Protein AF-A0A914F0S6-F1 (afdb_monomer)

Radius of gyration: 22.26 Å; Cα contacts (8 Å, |Δi|>4): 133; chains: 1; bounding box: 64×69×45 Å

Sequence (152 aa):
MVLKIIILSSIFICATLAAICPTTGLSDAIRNSIVNSHNSYRSQLAQGQSIMKGGKKAPSAKNMYKLKYDCAAEKTAQTWADKCVFKHSENSFRNAGENLFMMSTPNYNPQTSMTKAAELWWKELSDFGGISSTNTTLTMAVFNSGIGHWSQ

Mean predicted aligned error: 7.67 Å

Structure (mmCIF, N/CA/C/O backbone):
data_AF-A0A914F0S6-F1
#
_entry.id   AF-A0A914F0S6-F1
#
loop_
_atom_site.group_PDB
_atom_site.id
_atom_site.type_symbol
_atom_site.label_atom_id
_atom_site.label_alt_id
_atom_site.label_comp_id
_atom_site.label_asym_id
_atom_site.label_entity_id
_atom_site.label_seq_id
_atom_site.pdbx_PDB_ins_code
_atom_site.Cartn_x
_atom_site.Cartn_y
_atom_site.Cartn_z
_atom_site.occupancy
_atom_site.B_iso_or_equiv
_atom_site.auth_seq_id
_atom_site.auth_comp_id
_atom_site.auth_asym_id
_atom_site.auth_atom_id
_atom_site.pdbx_PDB_model_num
ATOM 1 N N . MET A 1 1 ? -47.395 54.234 22.437 1.00 38.41 1 MET A N 1
ATOM 2 C CA . MET A 1 1 ? -46.027 53.854 22.027 1.00 38.41 1 MET A CA 1
ATOM 3 C C . MET A 1 1 ? -45.803 52.423 22.497 1.00 38.41 1 MET A C 1
ATOM 5 O O . MET A 1 1 ? -45.672 52.218 23.693 1.00 38.41 1 MET A O 1
ATOM 9 N N . VAL A 1 2 ? -45.913 51.428 21.610 1.00 34.38 2 VAL A N 1
ATOM 10 C CA . VAL A 1 2 ? -45.763 50.004 21.973 1.00 34.38 2 VAL A CA 1
ATOM 11 C C . VAL A 1 2 ? -44.512 49.485 21.278 1.00 34.38 2 VAL A C 1
ATOM 13 O O . VAL A 1 2 ? -44.455 49.444 20.050 1.00 34.38 2 VAL A O 1
ATOM 16 N N . LEU A 1 3 ? -43.490 49.167 22.068 1.00 30.97 3 LEU A N 1
ATOM 17 C CA . LEU A 1 3 ? -42.201 48.672 21.601 1.00 30.97 3 LEU A CA 1
ATOM 18 C C . LEU A 1 3 ? -42.342 47.181 21.251 1.00 30.97 3 LEU A C 1
ATOM 20 O O . LEU A 1 3 ? -42.519 46.349 22.137 1.00 30.97 3 LEU A O 1
ATOM 24 N N . LYS A 1 4 ? -42.296 46.837 19.959 1.00 39.09 4 LYS A N 1
ATOM 25 C CA . LYS A 1 4 ? -42.203 45.442 19.499 1.00 39.09 4 LYS A CA 1
ATOM 26 C C . LYS A 1 4 ? -40.734 45.018 19.506 1.00 39.09 4 LYS A C 1
ATOM 28 O O . LYS A 1 4 ? -39.962 45.466 18.665 1.00 39.09 4 LYS A O 1
ATOM 33 N N . ILE A 1 5 ? -40.361 44.155 20.447 1.00 45.31 5 ILE A N 1
ATOM 34 C CA . ILE A 1 5 ? -39.053 43.491 20.477 1.00 45.31 5 ILE A CA 1
ATOM 35 C C . ILE A 1 5 ? -39.112 42.310 19.501 1.00 45.31 5 ILE A C 1
ATOM 37 O O . ILE A 1 5 ? -39.843 41.348 19.729 1.00 45.31 5 ILE A O 1
ATOM 41 N N . ILE A 1 6 ? -38.368 42.396 18.398 1.00 47.75 6 ILE A N 1
ATOM 42 C CA . ILE A 1 6 ? -38.158 41.285 17.464 1.00 47.75 6 ILE A CA 1
ATOM 43 C C . ILE A 1 6 ? -36.916 40.533 17.947 1.00 47.75 6 ILE A C 1
ATOM 45 O O . ILE A 1 6 ? -35.796 41.007 17.770 1.00 47.75 6 ILE A O 1
ATOM 49 N N . ILE A 1 7 ? -37.104 39.375 18.581 1.00 54.03 7 ILE A N 1
ATOM 50 C CA . ILE A 1 7 ? -35.995 38.471 18.903 1.00 54.03 7 ILE A CA 1
ATOM 51 C C . ILE A 1 7 ? -35.652 37.714 17.616 1.00 54.03 7 ILE A C 1
ATOM 53 O O . ILE A 1 7 ? -36.316 36.740 17.267 1.00 54.03 7 ILE A O 1
ATOM 57 N N . LEU A 1 8 ? -34.639 38.180 16.882 1.00 50.97 8 LEU A N 1
ATOM 58 C CA . LEU A 1 8 ? -34.005 37.365 15.847 1.00 50.97 8 LEU A CA 1
ATOM 59 C C . LEU A 1 8 ? -33.273 36.214 16.545 1.00 50.97 8 LEU A C 1
ATOM 61 O O . LEU A 1 8 ? -32.190 36.401 17.095 1.00 50.97 8 LEU A O 1
ATOM 65 N N . SER A 1 9 ? -33.870 35.020 16.550 1.00 56.44 9 SER A N 1
ATOM 66 C CA . SER A 1 9 ? -33.162 33.804 16.940 1.00 56.44 9 SER A CA 1
ATOM 67 C C . SER A 1 9 ? -32.137 33.489 15.854 1.00 56.44 9 SER A C 1
ATOM 69 O O . SER A 1 9 ? -32.473 32.941 14.802 1.00 56.44 9 SER A O 1
ATOM 71 N N . SER A 1 10 ? -30.887 33.873 16.086 1.00 58.12 10 SER A N 1
ATOM 72 C CA . SER A 1 10 ? -29.755 33.465 15.264 1.00 58.12 10 SER A CA 1
ATOM 73 C C . SER A 1 10 ? -29.647 31.942 15.316 1.00 58.12 10 SER A C 1
ATOM 75 O O . SER A 1 10 ? -29.146 31.37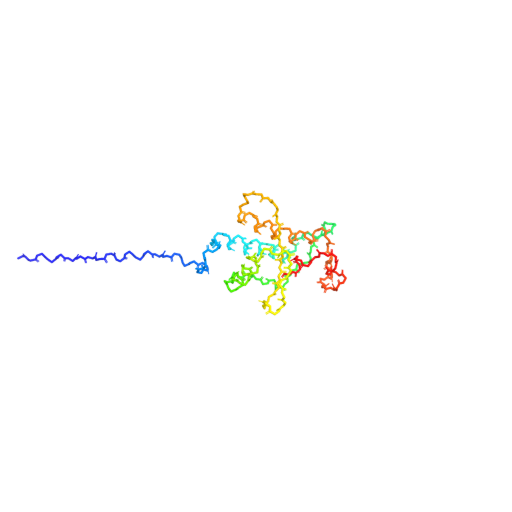9 16.288 1.00 58.12 10 SER A O 1
ATOM 77 N N . ILE A 1 11 ? -30.149 31.264 14.283 1.00 58.53 11 ILE A N 1
ATOM 78 C CA . ILE A 1 11 ? -29.884 29.845 14.061 1.00 58.53 11 ILE A CA 1
ATOM 79 C C . ILE A 1 11 ? -28.388 29.749 13.765 1.00 58.53 11 ILE A C 1
ATOM 81 O O . ILE A 1 11 ? -27.935 30.023 12.654 1.00 58.53 11 ILE A O 1
ATOM 85 N N . PHE A 1 12 ? -27.608 29.408 14.787 1.00 56.66 12 PHE A N 1
ATOM 86 C CA . PHE A 1 12 ? -26.228 28.982 14.622 1.00 56.66 12 PHE A CA 1
ATOM 87 C C . PHE A 1 12 ? -26.277 27.631 13.904 1.00 56.66 12 PHE A C 1
ATOM 89 O O . PHE A 1 12 ? -26.407 26.578 14.528 1.00 56.66 12 PHE A O 1
ATOM 96 N N . ILE A 1 13 ? -26.228 27.655 12.570 1.00 58.03 13 ILE A N 1
ATOM 97 C CA . ILE A 1 13 ? -25.913 26.463 11.787 1.00 58.03 13 ILE A CA 1
ATOM 98 C C . ILE A 1 13 ? -24.447 26.166 12.098 1.00 58.03 13 ILE A C 1
ATOM 100 O O . ILE A 1 13 ? -23.537 26.686 11.456 1.00 58.03 13 ILE A O 1
ATOM 104 N N . CYS A 1 14 ? -24.209 25.375 13.143 1.00 58.94 14 CYS A N 1
ATOM 105 C CA . CYS A 1 14 ? -22.936 24.701 13.316 1.00 58.94 14 CYS A CA 1
ATOM 106 C C . CYS A 1 14 ? -22.831 23.734 12.136 1.00 58.94 14 CYS A C 1
ATOM 108 O O . CYS A 1 14 ? -23.456 22.674 12.144 1.00 58.94 14 CYS A O 1
ATOM 110 N N . ALA A 1 15 ? -22.144 24.150 11.070 1.00 58.56 15 ALA A N 1
ATOM 111 C CA . ALA A 1 15 ? -21.819 23.274 9.961 1.00 58.56 15 ALA A CA 1
ATOM 112 C C . ALA A 1 15 ? -20.891 22.190 10.515 1.00 58.56 15 ALA A C 1
ATOM 114 O O . ALA A 1 15 ? -19.678 22.373 10.611 1.00 58.56 15 ALA A O 1
ATOM 115 N N . THR A 1 16 ? -21.473 21.079 10.952 1.00 58.69 16 THR A N 1
ATOM 116 C CA . THR A 1 16 ? -20.713 19.878 11.251 1.00 58.69 16 THR A CA 1
ATOM 117 C C . THR A 1 16 ? -20.056 19.461 9.941 1.00 58.69 16 THR A C 1
ATOM 119 O O . THR A 1 16 ? -20.732 19.176 8.952 1.00 58.69 16 THR A O 1
ATOM 122 N N . LEU A 1 17 ? -18.722 19.497 9.891 1.00 63.12 17 LEU A N 1
ATOM 123 C CA . LEU A 1 17 ? -17.984 18.857 8.806 1.00 63.12 17 LEU A CA 1
ATOM 124 C C . LEU A 1 17 ? -18.448 17.399 8.775 1.00 63.12 17 LEU A C 1
ATOM 126 O O . LEU A 1 17 ? -18.272 16.676 9.756 1.00 63.12 17 LEU A O 1
ATOM 130 N N . ALA A 1 18 ? -19.121 17.001 7.695 1.00 71.12 18 ALA A N 1
ATOM 131 C CA . ALA A 1 18 ? -19.586 15.632 7.544 1.00 71.12 18 ALA A CA 1
ATOM 132 C C . ALA A 1 18 ? -18.363 14.707 7.574 1.00 71.12 18 ALA A C 1
ATOM 134 O O . ALA A 1 18 ? -17.457 14.861 6.753 1.00 71.12 18 ALA A O 1
ATOM 135 N N . ALA A 1 19 ? -18.329 13.790 8.542 1.00 81.44 19 ALA A N 1
ATOM 136 C CA . ALA A 1 19 ? -17.253 12.816 8.661 1.00 81.44 19 ALA A CA 1
ATOM 137 C C . ALA A 1 19 ? -17.175 11.958 7.388 1.00 81.44 19 ALA A C 1
ATOM 139 O O . ALA A 1 19 ? -18.215 11.597 6.831 1.00 81.44 19 ALA A O 1
ATOM 140 N N . ILE A 1 20 ? -15.961 11.608 6.941 1.00 89.81 20 ILE A N 1
ATOM 141 C CA . ILE A 1 20 ? -15.768 10.786 5.728 1.00 89.81 20 ILE A CA 1
ATOM 142 C C . ILE A 1 20 ? -16.485 9.444 5.885 1.00 89.81 20 ILE A C 1
ATOM 144 O O . ILE A 1 20 ? -17.182 9.009 4.971 1.00 89.81 20 ILE A O 1
ATOM 148 N N . CYS A 1 21 ? -16.338 8.818 7.054 1.00 91.69 21 CYS A N 1
ATOM 149 C CA . CYS A 1 21 ? -17.078 7.622 7.432 1.00 91.69 21 CYS A CA 1
ATOM 150 C C . CYS A 1 21 ? -17.699 7.793 8.823 1.00 91.69 21 CYS A C 1
ATOM 152 O O . CYS A 1 21 ? -17.097 8.429 9.688 1.00 91.69 21 CYS A O 1
ATOM 154 N N . PRO A 1 22 ? -18.869 7.183 9.083 1.00 83.75 22 PRO A N 1
ATOM 155 C CA . PRO A 1 22 ? -19.540 7.265 10.382 1.00 83.75 22 PRO A CA 1
ATOM 156 C C . PRO A 1 22 ? -18.868 6.412 11.479 1.00 83.75 22 PRO A C 1
ATOM 158 O O . PRO A 1 22 ? -19.339 6.390 12.613 1.00 83.75 22 PRO A O 1
ATOM 161 N N . THR A 1 23 ? -17.810 5.663 11.153 1.00 71.31 23 THR A N 1
ATOM 162 C CA . THR A 1 23 ? -17.131 4.702 12.036 1.00 71.31 23 THR A CA 1
ATOM 163 C C . THR A 1 23 ? -16.081 5.369 12.929 1.00 71.31 23 THR A C 1
ATOM 165 O O . THR A 1 23 ? -15.367 6.281 12.512 1.00 71.31 23 THR A O 1
ATOM 168 N N . THR A 1 24 ? -15.942 4.861 14.158 1.00 67.56 24 THR A N 1
ATOM 169 C CA . THR A 1 24 ? -15.079 5.418 15.218 1.00 67.56 24 THR A CA 1
ATOM 170 C C . THR A 1 24 ? -13.630 4.911 15.210 1.00 67.56 24 THR A C 1
ATOM 172 O O . THR A 1 24 ? -12.835 5.375 16.022 1.00 67.56 24 THR A O 1
ATOM 175 N N . GLY A 1 25 ? -13.270 3.969 14.327 1.00 78.25 25 GLY A N 1
ATOM 176 C CA . GLY A 1 25 ? -11.947 3.325 14.327 1.00 78.25 25 GLY A CA 1
ATOM 177 C C . GLY A 1 25 ? -10.819 4.201 13.772 1.00 78.25 25 GLY A C 1
ATOM 178 O O . GLY A 1 25 ? -9.775 4.342 14.403 1.00 78.25 25 GLY A O 1
ATOM 179 N N . LEU A 1 26 ? -11.031 4.821 12.606 1.00 91.44 26 LEU A N 1
ATOM 180 C CA . LEU A 1 26 ? -10.069 5.734 11.983 1.00 91.44 26 LEU A CA 1
ATOM 181 C C . LEU A 1 26 ? -10.581 7.172 12.032 1.00 91.44 26 LEU A C 1
ATOM 183 O O . LEU A 1 26 ? -11.778 7.429 11.927 1.00 91.44 26 LEU A O 1
ATOM 187 N N . SER A 1 27 ? -9.666 8.127 12.177 1.00 93.19 27 SER A N 1
ATOM 188 C CA . SER A 1 27 ? -9.990 9.544 12.013 1.00 93.19 27 SER A CA 1
ATOM 189 C C . SER A 1 27 ? -9.960 9.932 10.536 1.00 93.19 27 SER A C 1
ATOM 191 O O . SER A 1 27 ? -9.246 9.328 9.732 1.00 93.19 27 SER A O 1
ATOM 193 N N . ASP A 1 28 ? -10.660 11.003 10.167 1.00 93.94 28 ASP A N 1
ATOM 194 C CA . ASP A 1 28 ? -10.627 11.514 8.791 1.00 93.94 28 ASP A CA 1
ATOM 195 C C . ASP A 1 28 ? -9.227 11.963 8.358 1.00 93.94 28 ASP A C 1
ATOM 197 O O . ASP A 1 28 ? -8.885 11.873 7.181 1.00 93.94 28 ASP A O 1
ATOM 201 N N . ALA A 1 29 ? -8.378 12.382 9.301 1.00 93.81 29 ALA A N 1
ATOM 202 C CA . ALA A 1 29 ? -6.973 12.670 9.025 1.00 93.81 29 ALA A CA 1
ATOM 203 C C . ALA A 1 29 ? -6.219 11.419 8.538 1.00 93.81 29 ALA A C 1
ATOM 205 O O . ALA A 1 29 ? -5.477 11.496 7.558 1.00 93.81 29 ALA A O 1
ATOM 206 N N . ILE A 1 30 ? -6.463 10.262 9.164 1.00 95.12 30 ILE A N 1
ATOM 207 C CA . ILE A 1 30 ? -5.876 8.977 8.760 1.00 95.12 30 ILE A CA 1
ATOM 208 C C . ILE A 1 30 ? -6.443 8.517 7.411 1.00 95.12 30 ILE A C 1
ATOM 210 O O . ILE A 1 30 ? -5.696 8.115 6.521 1.00 95.12 30 ILE A O 1
ATOM 214 N N . ARG A 1 31 ? -7.759 8.626 7.204 1.00 96.38 31 ARG A N 1
ATOM 215 C CA . ARG A 1 31 ? -8.388 8.281 5.915 1.00 96.38 31 ARG A CA 1
ATOM 216 C C . ARG A 1 31 ? -7.807 9.106 4.769 1.00 96.38 31 ARG A C 1
ATOM 218 O O . ARG A 1 31 ? -7.433 8.565 3.725 1.00 96.38 31 ARG A O 1
ATOM 225 N N . ASN A 1 32 ? -7.677 10.413 4.998 1.00 96.75 32 ASN A N 1
ATOM 226 C CA . ASN A 1 32 ? -7.079 11.342 4.051 1.00 96.75 32 ASN A CA 1
ATOM 227 C C . ASN A 1 32 ? -5.604 11.025 3.799 1.00 96.75 32 ASN A C 1
ATOM 229 O O . ASN A 1 32 ? -5.186 11.046 2.644 1.00 96.75 32 ASN A O 1
ATOM 233 N N . SER A 1 33 ? -4.813 10.704 4.829 1.00 97.38 33 SER A N 1
ATOM 234 C CA . SER A 1 33 ? -3.401 10.363 4.627 1.00 97.38 33 SER A CA 1
ATOM 235 C C . SER A 1 33 ? -3.250 9.126 3.738 1.00 97.38 33 SER A C 1
ATOM 237 O O . SER A 1 33 ? -2.479 9.169 2.783 1.00 97.38 33 SER A O 1
ATOM 239 N N . ILE A 1 34 ? -4.052 8.078 3.956 1.00 96.75 34 ILE A N 1
ATOM 240 C CA . ILE A 1 34 ? -4.022 6.855 3.141 1.00 96.75 34 ILE A CA 1
ATOM 241 C C . ILE A 1 34 ? -4.363 7.150 1.677 1.00 96.75 34 ILE A C 1
ATOM 243 O O . ILE A 1 34 ? -3.587 6.807 0.779 1.00 96.75 34 ILE A O 1
ATOM 247 N N . VAL A 1 35 ? -5.515 7.777 1.409 1.00 98.00 35 VAL A N 1
ATOM 248 C CA . VAL A 1 35 ? -5.974 7.999 0.026 1.00 98.00 35 VAL A CA 1
ATOM 249 C C . VAL A 1 35 ? -5.086 9.004 -0.712 1.00 98.00 35 VAL A C 1
ATOM 251 O O . VAL A 1 35 ? -4.861 8.859 -1.916 1.00 98.00 35 VAL A O 1
ATOM 254 N N . ASN A 1 36 ? -4.526 9.991 -0.005 1.00 98.25 36 ASN A N 1
ATOM 255 C CA . ASN A 1 36 ? -3.596 10.955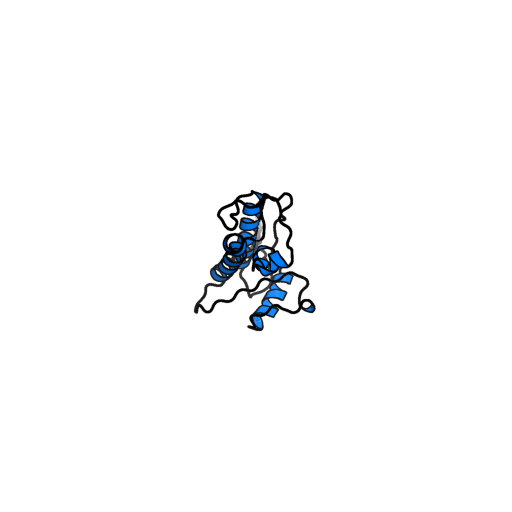 -0.587 1.00 98.25 36 ASN A CA 1
ATOM 256 C C . ASN A 1 36 ? -2.238 10.319 -0.893 1.00 98.25 36 ASN A C 1
ATOM 258 O O . ASN A 1 36 ? -1.699 10.586 -1.966 1.00 98.25 36 ASN A O 1
ATOM 262 N N . SER A 1 37 ? -1.711 9.445 -0.027 1.00 98.25 37 SER A N 1
ATOM 263 C CA . SER A 1 37 ? -0.486 8.686 -0.312 1.00 98.25 37 SER A CA 1
ATOM 264 C C . SER A 1 37 ? -0.635 7.859 -1.590 1.00 98.25 37 SER A C 1
ATOM 266 O O . SER A 1 37 ? 0.159 8.026 -2.516 1.00 98.25 37 SER A O 1
ATOM 268 N N . HIS A 1 38 ? -1.698 7.054 -1.707 1.00 98.62 38 HIS A N 1
ATOM 269 C CA . HIS A 1 38 ? -1.935 6.248 -2.911 1.00 98.62 38 HIS A CA 1
ATOM 270 C C . HIS A 1 38 ? -2.107 7.114 -4.165 1.00 98.62 38 HIS A C 1
ATOM 272 O O . HIS A 1 38 ? -1.516 6.832 -5.205 1.00 98.62 38 HIS A O 1
ATOM 278 N N . ASN A 1 39 ? -2.888 8.195 -4.089 1.00 98.75 39 ASN A N 1
ATOM 279 C CA . ASN A 1 39 ? -3.095 9.073 -5.241 1.00 98.75 39 ASN A CA 1
ATOM 280 C C . ASN A 1 39 ? -1.835 9.852 -5.644 1.00 98.75 39 ASN A C 1
ATOM 282 O O . ASN A 1 39 ? -1.631 10.078 -6.835 1.00 98.75 39 ASN A O 1
ATOM 286 N N . SER A 1 40 ? -0.981 10.236 -4.690 1.00 98.56 40 SER A N 1
ATOM 287 C CA . SER A 1 40 ? 0.311 10.869 -4.977 1.00 98.56 40 SER A CA 1
ATOM 288 C C . SER A 1 40 ? 1.205 9.926 -5.778 1.00 98.56 40 SER A C 1
ATOM 290 O O . SER A 1 40 ? 1.698 10.288 -6.847 1.00 98.56 40 SER A O 1
ATOM 292 N N . TYR A 1 41 ? 1.330 8.685 -5.318 1.00 98.44 41 TYR A N 1
ATOM 293 C CA . TYR A 1 41 ? 2.068 7.635 -6.003 1.00 98.44 41 TYR A CA 1
ATOM 294 C C . TYR A 1 41 ? 1.518 7.351 -7.410 1.00 98.44 41 TYR A C 1
ATOM 296 O O . TYR A 1 41 ? 2.250 7.436 -8.399 1.00 98.44 41 TYR A O 1
ATOM 304 N N . ARG A 1 42 ? 0.204 7.137 -7.539 1.00 98.62 42 ARG A N 1
ATOM 305 C CA . ARG A 1 42 ? -0.470 6.935 -8.835 1.00 98.62 42 ARG A CA 1
ATOM 306 C C . ARG A 1 42 ? -0.259 8.109 -9.793 1.00 98.62 42 ARG A C 1
ATOM 308 O O . ARG A 1 42 ? -0.035 7.890 -10.981 1.00 98.62 42 ARG A O 1
ATOM 315 N N . SER A 1 43 ? -0.285 9.344 -9.290 1.00 98.56 43 SER A N 1
ATOM 316 C CA . SER A 1 43 ? -0.009 10.545 -10.087 1.00 98.56 43 SER A CA 1
ATOM 317 C C . SER A 1 43 ? 1.441 10.591 -10.571 1.00 98.56 43 SER A C 1
ATOM 319 O O . SER A 1 43 ? 1.677 10.863 -11.746 1.00 98.56 43 SER A O 1
ATOM 321 N N . GLN A 1 44 ? 2.413 10.294 -9.702 1.00 98.06 44 GLN A N 1
ATOM 322 C CA . GLN A 1 44 ? 3.830 10.229 -10.082 1.00 98.06 44 GLN A CA 1
ATOM 323 C C . GLN A 1 44 ? 4.070 9.166 -11.163 1.00 98.06 44 GLN A C 1
ATOM 32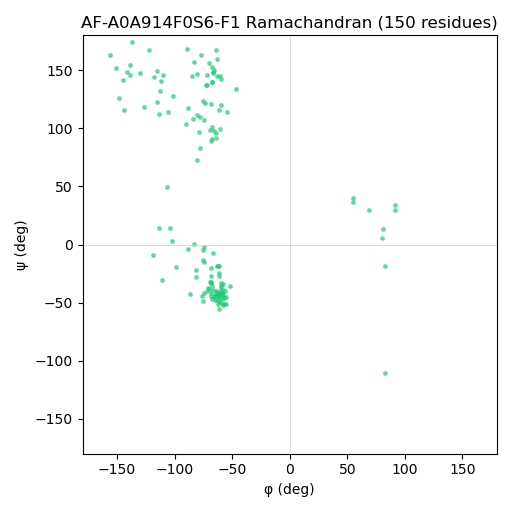5 O O . GLN A 1 44 ? 4.766 9.431 -12.145 1.00 98.06 44 GLN A O 1
ATOM 330 N N . LEU A 1 45 ? 3.446 7.991 -11.033 1.00 97.19 45 LEU A N 1
ATOM 331 C CA . LEU A 1 45 ? 3.520 6.943 -12.051 1.00 97.19 45 LEU A CA 1
ATOM 332 C C . LEU A 1 45 ? 2.905 7.409 -13.370 1.00 97.19 45 LEU A C 1
ATOM 334 O O . LEU A 1 45 ? 3.527 7.283 -14.422 1.00 97.19 45 LEU A O 1
ATOM 338 N N . ALA A 1 46 ? 1.709 8.000 -13.321 1.00 98.00 46 ALA A N 1
ATOM 339 C CA . ALA A 1 46 ? 1.027 8.495 -14.511 1.00 98.00 46 ALA A CA 1
ATOM 340 C C . ALA A 1 46 ? 1.860 9.537 -15.271 1.00 98.00 46 ALA A C 1
ATOM 342 O O . ALA A 1 46 ? 1.858 9.545 -16.500 1.00 98.00 46 ALA A O 1
ATOM 343 N N . GLN A 1 47 ? 2.631 10.353 -14.551 1.00 97.94 47 GLN A N 1
ATOM 344 C CA . GLN A 1 47 ? 3.546 11.351 -15.108 1.00 97.94 47 GLN A CA 1
ATOM 345 C C . GLN A 1 47 ? 4.916 10.778 -15.528 1.00 97.94 47 GLN A C 1
ATOM 347 O O . GLN A 1 47 ? 5.770 11.531 -15.994 1.00 97.94 47 GLN A O 1
ATOM 352 N N . GLY A 1 48 ? 5.157 9.470 -15.373 1.00 96.06 48 GLY A N 1
ATOM 353 C CA . GLY A 1 48 ? 6.437 8.830 -15.703 1.00 96.06 48 GLY A CA 1
ATOM 354 C C . GLY A 1 48 ? 7.586 9.241 -14.773 1.00 96.06 48 GLY A C 1
ATOM 355 O O . GLY A 1 48 ? 8.739 9.315 -15.198 1.00 96.06 48 GLY A O 1
ATOM 356 N N . GLN A 1 49 ? 7.281 9.577 -13.517 1.00 96.94 49 GLN A N 1
ATOM 357 C CA . GLN A 1 49 ? 8.260 10.024 -12.518 1.00 96.94 49 GLN A CA 1
ATOM 358 C C . GLN A 1 49 ? 8.696 8.904 -11.566 1.00 96.94 49 GLN A C 1
ATOM 360 O O . GLN A 1 49 ? 9.752 9.013 -10.948 1.00 96.94 49 GLN A O 1
ATOM 365 N N . SER A 1 50 ? 7.917 7.825 -11.455 1.00 96.00 50 SER A N 1
ATOM 366 C CA . SER A 1 50 ? 8.255 6.687 -10.598 1.00 96.00 50 SER A CA 1
ATOM 367 C C . SER A 1 50 ? 9.483 5.933 -11.108 1.00 96.00 50 SER A C 1
ATOM 369 O O . SER A 1 50 ? 9.649 5.722 -12.311 1.00 96.00 50 SER A O 1
ATOM 371 N N . ILE A 1 51 ? 10.337 5.512 -10.176 1.00 95.12 51 ILE A N 1
ATOM 372 C CA . ILE A 1 51 ? 11.598 4.829 -10.462 1.00 95.12 51 ILE A CA 1
ATOM 373 C C . ILE A 1 51 ? 11.432 3.327 -10.243 1.00 95.12 51 ILE A C 1
ATOM 375 O O . ILE A 1 51 ? 10.992 2.884 -9.186 1.00 95.12 51 ILE A O 1
ATOM 379 N N . MET A 1 52 ? 11.802 2.555 -11.257 1.00 94.38 52 MET A N 1
ATOM 380 C CA . MET A 1 52 ? 11.878 1.100 -11.224 1.00 94.38 52 MET A CA 1
ATOM 381 C C . MET A 1 52 ? 13.254 0.643 -10.751 1.00 94.38 52 MET A C 1
ATOM 383 O O . MET A 1 52 ? 14.228 1.405 -10.732 1.00 94.38 52 MET A O 1
ATOM 387 N N . LYS A 1 53 ? 13.354 -0.651 -10.453 1.00 93.44 53 LYS A N 1
ATOM 388 C CA . LYS A 1 53 ? 14.632 -1.317 -10.214 1.00 93.44 53 LYS A CA 1
ATOM 389 C C . LYS A 1 53 ? 15.671 -0.971 -11.285 1.00 93.44 53 LYS A C 1
ATOM 391 O O . LYS A 1 53 ? 15.395 -0.983 -12.485 1.00 93.44 53 LYS A O 1
ATOM 396 N N . GLY A 1 54 ? 16.883 -0.653 -10.835 1.00 91.75 54 GLY A N 1
ATOM 397 C CA . GLY A 1 54 ? 17.977 -0.210 -11.704 1.00 91.75 54 GLY A CA 1
ATOM 398 C C . GLY A 1 54 ? 17.918 1.269 -12.104 1.00 91.75 54 GLY A C 1
ATOM 399 O O . GLY A 1 54 ? 18.627 1.667 -13.023 1.00 91.75 54 GLY A O 1
ATOM 400 N N . GLY A 1 55 ? 17.079 2.084 -11.452 1.00 93.12 55 GLY A N 1
ATOM 401 C CA . GLY A 1 55 ? 17.077 3.546 -11.606 1.00 93.12 55 GLY A CA 1
ATOM 402 C C . GLY A 1 55 ? 16.358 4.066 -12.854 1.00 93.12 55 GLY A C 1
ATOM 403 O O . GLY A 1 55 ? 16.380 5.265 -13.128 1.00 93.12 55 GLY A O 1
ATOM 404 N N . LYS A 1 56 ? 15.712 3.187 -13.626 1.00 91.88 56 LYS A N 1
ATOM 405 C CA . LYS A 1 56 ? 14.968 3.565 -14.836 1.00 91.88 56 LYS A CA 1
ATOM 406 C C . LYS A 1 56 ? 13.590 4.114 -14.473 1.00 91.88 56 LYS A C 1
ATOM 408 O O . LYS A 1 56 ? 12.963 3.638 -13.534 1.00 91.88 56 LYS A O 1
ATOM 413 N N . LYS A 1 57 ? 13.082 5.070 -15.252 1.00 94.38 57 LYS A N 1
ATOM 414 C CA . LYS A 1 57 ? 11.709 5.575 -15.098 1.00 94.38 57 LYS A CA 1
ATOM 415 C C . LYS A 1 57 ? 10.687 4.549 -15.587 1.00 94.38 57 LYS A C 1
ATOM 417 O O . LYS A 1 57 ? 10.877 3.949 -16.646 1.00 94.38 57 LYS A O 1
ATOM 422 N N . ALA A 1 58 ? 9.609 4.380 -14.829 1.00 94.44 58 ALA A N 1
ATOM 423 C CA . ALA A 1 58 ? 8.436 3.631 -15.257 1.00 94.44 58 ALA A CA 1
ATOM 424 C C . ALA A 1 58 ? 7.741 4.338 -16.440 1.00 94.44 58 ALA A C 1
ATOM 426 O O . ALA A 1 58 ? 7.823 5.568 -16.549 1.00 94.44 58 ALA A O 1
ATOM 427 N N . PRO A 1 59 ? 7.068 3.595 -17.339 1.00 94.81 59 PRO A N 1
ATOM 428 C CA . PRO A 1 59 ? 6.300 4.210 -18.416 1.00 94.81 59 PRO A CA 1
ATOM 429 C C . PRO A 1 59 ? 5.154 5.060 -17.849 1.00 94.81 59 PRO A C 1
ATOM 431 O O . PRO A 1 59 ? 4.559 4.715 -16.828 1.00 94.81 59 PRO A O 1
ATOM 434 N N . SER A 1 60 ? 4.835 6.171 -18.518 1.00 95.94 60 SER A N 1
ATOM 435 C CA . SER A 1 60 ? 3.685 7.004 -18.155 1.00 95.94 60 SER A CA 1
ATOM 436 C C . SER A 1 60 ? 2.366 6.274 -18.413 1.00 95.94 60 SER A C 1
ATOM 438 O O . SER A 1 60 ? 2.267 5.418 -19.295 1.00 95.94 60 SER A O 1
ATOM 440 N N . ALA A 1 61 ? 1.327 6.637 -17.660 1.00 95.88 61 ALA A N 1
ATOM 441 C CA . ALA A 1 61 ? 0.005 6.029 -17.775 1.00 95.88 61 ALA A CA 1
ATOM 442 C C . ALA A 1 61 ? -1.012 7.032 -18.326 1.00 95.88 61 ALA A C 1
ATOM 444 O O . ALA A 1 61 ? -1.137 8.155 -17.839 1.00 95.88 61 ALA A O 1
ATOM 445 N N . LYS A 1 62 ? -1.791 6.598 -19.316 1.00 90.12 62 LYS A N 1
ATOM 446 C CA . LYS A 1 62 ? -2.964 7.309 -19.831 1.00 90.12 62 LYS A CA 1
ATOM 447 C C . LYS A 1 62 ? -4.171 6.536 -19.289 1.00 90.12 62 LYS A C 1
ATOM 449 O O . LYS A 1 62 ? -4.305 5.370 -19.632 1.00 90.12 62 LYS A O 1
ATOM 454 N N . ASN A 1 63 ? -4.986 7.135 -18.415 1.00 96.25 63 ASN A N 1
ATOM 455 C CA . ASN A 1 63 ? -6.107 6.511 -17.662 1.00 96.25 63 ASN A CA 1
ATOM 456 C C . ASN A 1 63 ? -5.777 5.922 -16.276 1.00 96.25 63 ASN A C 1
ATOM 458 O O . ASN A 1 63 ? -6.402 4.962 -15.830 1.00 96.25 63 ASN A O 1
ATOM 462 N N . MET A 1 64 ? -4.844 6.529 -15.540 1.00 97.94 64 MET A N 1
ATOM 463 C CA . MET A 1 64 ? -4.685 6.225 -14.116 1.00 97.94 64 MET A CA 1
ATOM 464 C C . MET A 1 64 ? -5.817 6.864 -13.295 1.00 97.94 64 MET A C 1
ATOM 466 O O . MET A 1 64 ? -5.838 8.080 -13.103 1.00 97.94 64 M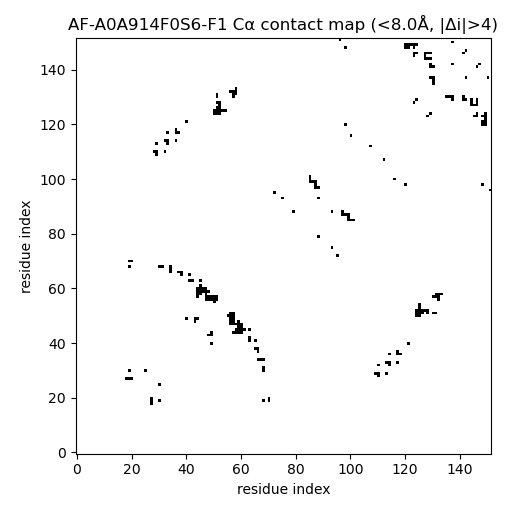ET A O 1
ATOM 470 N N . TYR A 1 65 ? -6.763 6.062 -12.799 1.00 98.12 65 TYR A N 1
ATOM 471 C CA . TYR A 1 65 ? -7.891 6.580 -12.016 1.00 98.12 65 TYR A CA 1
ATOM 472 C C . TYR A 1 65 ? -7.459 7.139 -10.657 1.00 98.12 65 TYR A C 1
ATOM 474 O O . TYR A 1 65 ? -6.649 6.528 -9.953 1.00 98.12 65 TYR A O 1
ATOM 482 N N . LYS A 1 66 ? -8.064 8.264 -10.259 1.00 98.31 66 LYS A N 1
ATOM 483 C CA . LYS A 1 66 ? -7.954 8.809 -8.902 1.00 98.31 66 LYS A CA 1
ATOM 484 C C . LYS A 1 66 ? -8.822 7.986 -7.950 1.00 98.31 66 LYS A C 1
ATOM 486 O O . LYS A 1 66 ? -10.028 7.871 -8.162 1.00 98.31 66 LYS A O 1
ATOM 491 N N . LEU A 1 67 ? -8.215 7.446 -6.900 1.00 98.31 67 LEU A N 1
ATOM 492 C CA . LEU A 1 67 ? -8.912 6.690 -5.866 1.00 98.31 67 LEU A CA 1
ATOM 493 C C . LEU A 1 67 ? -9.755 7.618 -4.989 1.00 98.31 67 LEU A C 1
ATOM 495 O O . LEU A 1 67 ? -9.362 8.756 -4.706 1.00 98.31 67 LEU A O 1
ATOM 499 N N . LYS A 1 68 ? -10.894 7.098 -4.534 1.00 97.56 68 LYS A N 1
ATOM 500 C CA . LYS A 1 68 ? -11.744 7.692 -3.500 1.00 97.56 68 LYS A CA 1
ATOM 501 C C . LYS A 1 68 ? -11.753 6.765 -2.290 1.00 97.56 68 LYS A C 1
ATOM 503 O O . LYS A 1 68 ? -11.612 5.557 -2.450 1.00 97.56 68 LYS A O 1
ATOM 508 N N . TYR A 1 69 ? -11.905 7.340 -1.104 1.00 96.38 69 TYR A N 1
ATOM 509 C CA . TYR A 1 69 ? -12.060 6.554 0.114 1.00 96.38 69 TYR A CA 1
ATOM 510 C C . TYR A 1 69 ? -13.448 5.898 0.132 1.00 96.38 69 TYR A C 1
ATOM 512 O O . TYR A 1 69 ? -14.429 6.551 -0.224 1.00 96.38 69 TYR A O 1
ATOM 520 N N . ASP A 1 70 ? -13.522 4.630 0.533 1.00 95.44 70 ASP A N 1
ATOM 521 C CA . ASP A 1 70 ? -14.767 3.861 0.618 1.00 95.44 70 ASP A CA 1
ATOM 522 C C . ASP A 1 70 ? -14.916 3.261 2.022 1.00 95.44 70 ASP A C 1
ATOM 524 O O . ASP A 1 70 ? -14.111 2.441 2.467 1.00 95.44 70 ASP A O 1
ATOM 528 N N . CYS A 1 71 ? -15.974 3.667 2.720 1.00 94.94 71 CYS A N 1
ATOM 529 C CA . CYS A 1 71 ? -16.260 3.225 4.080 1.00 94.94 71 CYS A CA 1
ATOM 530 C C . CYS A 1 71 ? -16.652 1.742 4.172 1.00 94.94 71 CYS A C 1
ATOM 532 O O . CYS A 1 71 ? -16.433 1.118 5.211 1.00 94.94 71 CYS A O 1
ATOM 534 N N . ALA A 1 72 ? -17.219 1.152 3.115 1.00 94.50 72 ALA A N 1
ATOM 535 C CA . ALA A 1 72 ? -17.511 -0.279 3.081 1.00 94.50 72 ALA A CA 1
ATOM 536 C C . ALA A 1 72 ? -16.217 -1.103 2.970 1.00 94.50 72 ALA A C 1
ATOM 538 O O . ALA A 1 72 ? -16.081 -2.143 3.627 1.00 94.50 72 ALA A O 1
ATOM 539 N N . ALA A 1 73 ? -15.241 -0.603 2.204 1.00 95.69 73 ALA A N 1
ATOM 540 C CA . ALA A 1 73 ? -13.908 -1.192 2.134 1.00 95.69 73 ALA A CA 1
ATOM 541 C C . ALA A 1 73 ? -13.170 -1.073 3.480 1.00 95.69 73 ALA A C 1
ATOM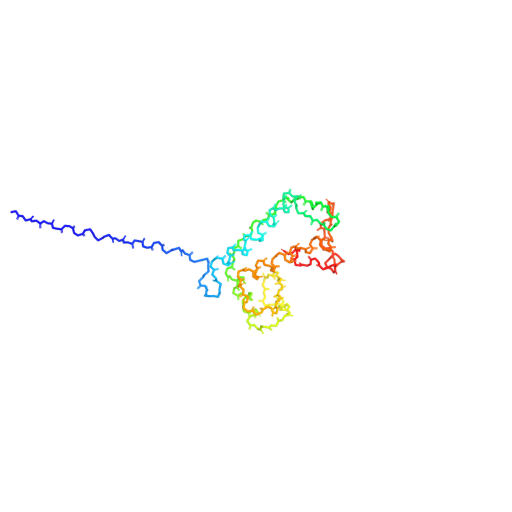 543 O O . ALA A 1 73 ? -12.638 -2.076 3.953 1.00 95.69 73 ALA A O 1
ATOM 544 N N . GLU A 1 74 ? -13.219 0.094 4.147 1.00 96.00 74 GLU A N 1
ATOM 545 C CA . GLU A 1 74 ? -12.682 0.268 5.513 1.00 96.00 74 GLU A CA 1
ATOM 546 C C . GLU A 1 74 ? -13.291 -0.752 6.476 1.00 96.00 74 GLU A C 1
ATOM 548 O O . GLU A 1 74 ? -12.560 -1.465 7.157 1.00 96.00 74 GLU A O 1
ATOM 553 N N . LYS A 1 75 ? -14.625 -0.867 6.510 1.00 95.25 75 LYS A N 1
ATOM 554 C CA . LYS A 1 75 ? -15.311 -1.803 7.408 1.00 95.25 75 LYS A CA 1
ATOM 555 C C . LYS A 1 75 ? -14.860 -3.247 7.176 1.00 95.25 75 LYS A C 1
ATOM 557 O O . LYS A 1 75 ? -14.629 -3.977 8.140 1.00 95.25 75 LYS A O 1
ATOM 562 N N . THR A 1 76 ? -14.725 -3.655 5.916 1.00 96.19 76 THR A N 1
ATOM 563 C CA . THR A 1 76 ? -14.272 -5.006 5.549 1.00 96.19 76 THR A CA 1
ATOM 564 C C . THR A 1 76 ? -12.828 -5.240 5.996 1.00 96.19 76 THR A C 1
ATOM 566 O O . THR A 1 76 ? -12.544 -6.241 6.653 1.00 96.19 76 THR A O 1
ATOM 569 N N . ALA A 1 77 ? -11.933 -4.288 5.710 1.00 96.31 77 ALA A N 1
ATOM 570 C CA . ALA A 1 77 ? -10.529 -4.356 6.102 1.00 96.31 77 ALA A CA 1
ATOM 571 C C . ALA A 1 77 ? -10.357 -4.378 7.629 1.00 96.31 77 ALA A C 1
ATOM 573 O O . ALA A 1 77 ? -9.616 -5.211 8.145 1.00 96.31 77 ALA A O 1
ATOM 574 N N . GLN A 1 78 ? -11.088 -3.528 8.358 1.00 96.00 78 GLN A N 1
ATOM 575 C CA . GLN A 1 78 ? -11.058 -3.483 9.820 1.00 96.00 78 GLN A CA 1
ATOM 576 C C . GLN A 1 78 ? -11.551 -4.800 10.428 1.00 96.00 78 GLN A C 1
ATOM 578 O O . GLN A 1 78 ? -10.880 -5.360 11.286 1.00 96.00 78 GLN A O 1
ATOM 583 N N . THR A 1 79 ? -12.655 -5.359 9.916 1.00 95.94 79 THR A N 1
ATOM 584 C CA . THR A 1 79 ? -13.189 -6.649 10.397 1.00 95.94 79 THR A CA 1
ATOM 585 C C . THR A 1 79 ? -12.171 -7.785 10.232 1.00 95.94 79 THR A C 1
ATOM 587 O O . THR A 1 79 ? -12.137 -8.718 11.035 1.00 95.94 79 THR A O 1
ATOM 590 N N . TRP A 1 80 ? -11.339 -7.738 9.186 1.00 97.62 80 TRP A N 1
ATOM 591 C CA . TRP A 1 80 ? -10.253 -8.701 9.016 1.00 97.62 80 TRP A CA 1
ATOM 592 C C . TRP A 1 80 ? -9.068 -8.416 9.948 1.00 97.62 80 TRP A C 1
ATOM 594 O O . TRP A 1 80 ? -8.571 -9.337 10.597 1.00 97.62 80 TRP A O 1
ATOM 604 N N . ALA A 1 81 ? -8.657 -7.149 10.058 1.00 95.56 81 ALA A N 1
ATOM 605 C CA . ALA A 1 81 ? -7.561 -6.714 10.920 1.00 95.56 81 ALA A CA 1
ATOM 606 C C . ALA A 1 81 ? -7.810 -7.041 12.403 1.00 95.56 81 ALA A C 1
ATOM 608 O O . ALA A 1 81 ? -6.888 -7.486 13.085 1.00 95.56 81 ALA A O 1
ATOM 609 N N . ASP A 1 82 ? -9.056 -6.924 12.874 1.00 96.00 82 ASP A N 1
ATOM 610 C CA . ASP A 1 82 ? -9.466 -7.228 14.255 1.00 96.00 82 ASP A CA 1
ATOM 611 C C . ASP A 1 82 ? -9.243 -8.698 14.648 1.00 96.00 82 ASP A C 1
ATOM 613 O O . ASP A 1 82 ? -9.181 -9.028 15.832 1.00 96.00 82 ASP A O 1
ATOM 617 N N . LYS A 1 83 ? -9.084 -9.605 13.673 1.00 97.25 83 LYS A N 1
ATOM 618 C CA . LYS A 1 83 ? -8.732 -11.009 13.942 1.00 97.25 83 LYS A CA 1
ATOM 619 C C . LYS A 1 83 ? -7.272 -11.184 14.351 1.00 97.25 83 LYS A C 1
ATOM 621 O O . LYS A 1 83 ? -6.916 -12.259 14.827 1.00 97.25 83 LYS A O 1
ATOM 626 N N . CYS A 1 84 ? -6.430 -10.172 14.134 1.00 95.38 84 CYS A N 1
ATOM 627 C CA . CYS A 1 84 ? -5.007 -10.187 14.467 1.00 95.38 84 CYS A CA 1
ATOM 628 C C . CYS A 1 84 ? -4.237 -11.371 13.848 1.00 95.38 84 CYS A C 1
ATOM 630 O O . CYS A 1 84 ? -3.324 -11.919 14.464 1.00 95.38 84 CYS A O 1
ATOM 632 N N . VAL A 1 85 ? -4.585 -11.771 12.617 1.00 96.25 85 VAL A N 1
ATOM 633 C CA . VAL A 1 85 ? -3.879 -12.828 11.873 1.00 96.25 85 VAL A CA 1
ATOM 634 C C . VAL A 1 85 ? -3.223 -12.237 10.630 1.00 96.25 85 VAL A C 1
ATOM 636 O O . VAL A 1 85 ? -3.905 -11.695 9.766 1.00 96.25 85 VAL A O 1
ATOM 639 N N . PHE A 1 86 ? -1.903 -12.391 10.500 1.00 97.56 86 PHE A N 1
ATOM 640 C CA . PHE A 1 86 ? -1.160 -11.940 9.319 1.00 97.56 86 PHE A CA 1
ATOM 641 C C . PHE A 1 86 ? -1.269 -12.939 8.165 1.00 97.56 86 PHE A C 1
ATOM 643 O O . PHE A 1 86 ? -0.341 -13.686 7.862 1.00 97.56 86 PHE A O 1
ATOM 650 N N . LYS A 1 87 ? -2.451 -12.991 7.554 1.00 97.94 87 LYS A N 1
ATOM 651 C CA . LYS A 1 87 ? -2.737 -13.776 6.351 1.00 97.94 87 LYS A CA 1
ATOM 652 C C . LYS A 1 87 ? -3.835 -13.084 5.553 1.00 97.94 87 LYS A C 1
ATOM 654 O O . LYS A 1 87 ? -4.672 -12.412 6.153 1.00 97.94 87 LYS A O 1
ATOM 659 N N . HIS A 1 88 ? -3.857 -13.272 4.236 1.00 98.25 88 HIS A N 1
ATOM 660 C CA . HIS A 1 88 ? -4.941 -12.735 3.414 1.00 98.25 88 HIS A CA 1
ATOM 661 C C . HIS A 1 88 ? -6.291 -13.311 3.831 1.00 98.25 88 HIS A C 1
ATOM 663 O O . HIS A 1 88 ? -6.385 -14.486 4.207 1.00 98.25 88 HIS A O 1
ATOM 669 N N . SER A 1 89 ? -7.334 -12.486 3.750 1.00 98.19 89 SER A N 1
ATOM 670 C CA . SER A 1 89 ? -8.700 -12.981 3.884 1.00 98.19 89 SER A CA 1
ATOM 671 C C . SER A 1 89 ? -9.041 -13.953 2.752 1.00 98.19 89 SER A C 1
ATOM 673 O O . SER A 1 89 ? -8.391 -13.986 1.701 1.00 98.19 89 SER A O 1
ATOM 675 N N . GLU A 1 90 ? -10.059 -14.785 2.951 1.00 97.25 90 GLU A N 1
ATOM 676 C CA . GLU A 1 90 ? -10.593 -15.586 1.849 1.00 97.25 90 GLU A CA 1
ATOM 677 C C . GLU A 1 90 ? -11.248 -14.672 0.810 1.00 97.25 90 GLU A C 1
ATOM 679 O O . GLU A 1 90 ? -11.838 -13.651 1.158 1.00 97.25 90 GLU A O 1
ATOM 684 N N . ASN A 1 91 ? -11.199 -15.043 -0.470 1.00 95.38 91 ASN A N 1
ATOM 685 C CA . ASN A 1 91 ? -11.824 -14.236 -1.526 1.00 95.38 91 ASN A CA 1
ATOM 686 C C . ASN A 1 91 ? -13.347 -14.103 -1.344 1.00 95.38 91 ASN A C 1
ATOM 688 O O . ASN A 1 91 ? -13.928 -13.134 -1.802 1.00 95.38 91 ASN A O 1
ATOM 692 N N . SER A 1 92 ? -14.002 -15.040 -0.657 1.00 96.62 92 SER A N 1
ATOM 693 C CA . SER A 1 92 ? -15.424 -14.952 -0.292 1.00 96.62 92 SER A CA 1
ATOM 694 C C . SER A 1 92 ? -15.716 -13.863 0.751 1.00 96.62 92 SER A C 1
ATOM 696 O O . SER A 1 92 ? -16.856 -13.424 0.876 1.00 96.62 92 SER A O 1
ATOM 698 N N . PHE A 1 93 ? -14.702 -13.421 1.502 1.00 97.19 93 PHE A N 1
ATOM 699 C CA . PHE A 1 93 ? -14.832 -12.430 2.570 1.00 97.19 93 PHE A CA 1
ATOM 700 C C . PHE A 1 93 ? -14.859 -10.987 2.047 1.00 97.19 93 PHE A C 1
ATOM 702 O O . PHE A 1 93 ? -15.343 -10.088 2.733 1.00 97.19 93 PHE A O 1
ATOM 709 N N . ARG A 1 94 ? -14.334 -10.750 0.840 1.00 94.75 94 ARG A N 1
ATOM 710 C CA . ARG A 1 94 ? -14.178 -9.412 0.260 1.00 94.75 94 ARG A CA 1
ATOM 711 C C . ARG A 1 94 ? -14.485 -9.419 -1.232 1.00 94.75 94 ARG A C 1
ATOM 713 O O . ARG A 1 94 ? -14.165 -10.365 -1.933 1.00 94.75 94 ARG A O 1
ATOM 720 N N . ASN A 1 95 ? -15.009 -8.313 -1.745 1.00 94.31 95 ASN A N 1
ATOM 721 C CA . ASN A 1 95 ? -15.121 -8.076 -3.187 1.00 94.31 95 ASN A CA 1
ATOM 722 C C . ASN A 1 95 ? -14.079 -7.036 -3.641 1.00 94.31 95 ASN A C 1
ATOM 724 O O . ASN A 1 95 ? -14.4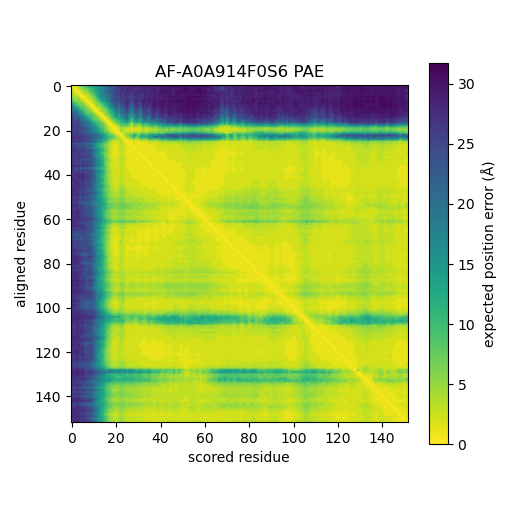24 -6.015 -4.232 1.00 94.31 95 ASN A O 1
ATOM 728 N N . ALA A 1 96 ? -12.816 -7.240 -3.251 1.00 95.75 96 ALA A N 1
ATOM 729 C CA . ALA A 1 96 ? -11.722 -6.291 -3.458 1.00 95.75 96 ALA A CA 1
ATOM 730 C C . ALA A 1 96 ? -10.347 -6.987 -3.458 1.00 95.75 96 ALA A C 1
ATOM 732 O O . ALA A 1 96 ? -10.199 -8.101 -2.948 1.00 95.75 96 ALA A O 1
ATOM 733 N N . GLY A 1 97 ? -9.329 -6.297 -3.982 1.00 97.06 97 GLY A N 1
ATOM 734 C CA . GLY A 1 97 ? -7.926 -6.616 -3.701 1.00 97.06 97 GLY A CA 1
ATOM 735 C C . GLY A 1 97 ? -7.583 -6.416 -2.220 1.00 97.06 97 GLY A C 1
ATOM 736 O O . GLY A 1 97 ? -8.362 -5.829 -1.468 1.00 97.06 97 GLY A O 1
ATOM 737 N N . GLU A 1 98 ? -6.430 -6.916 -1.779 1.00 98.31 98 GLU A N 1
ATOM 738 C CA . GLU A 1 98 ? -6.006 -6.810 -0.380 1.00 98.31 98 GLU A CA 1
ATOM 739 C C . GLU A 1 98 ? -4.486 -6.712 -0.286 1.00 98.31 98 GLU A C 1
ATOM 741 O O . GLU A 1 98 ? -3.785 -7.589 -0.779 1.00 98.31 98 GLU A O 1
ATOM 746 N N . ASN A 1 99 ? -4.003 -5.678 0.403 1.00 98.44 99 ASN A N 1
ATOM 747 C CA . ASN A 1 99 ? -2.609 -5.551 0.806 1.00 98.44 99 ASN A CA 1
ATOM 748 C C . ASN A 1 99 ? -2.510 -5.677 2.329 1.00 98.44 99 ASN A C 1
ATOM 750 O O . ASN A 1 99 ? -3.354 -5.144 3.052 1.00 98.44 99 ASN A O 1
ATOM 754 N N . LEU A 1 100 ? -1.471 -6.362 2.816 1.00 98.06 100 LEU A N 1
ATOM 755 C CA . LEU A 1 100 ? -1.239 -6.580 4.243 1.00 98.06 100 LEU A CA 1
ATOM 756 C C . LEU A 1 100 ? 0.066 -5.942 4.701 1.00 98.06 100 LEU A C 1
ATOM 758 O O . LEU A 1 100 ? 1.066 -5.913 3.987 1.00 98.06 100 LEU A O 1
ATOM 762 N N . PHE A 1 101 ? 0.052 -5.432 5.926 1.00 97.06 101 PHE A N 1
ATOM 763 C CA . PHE A 1 101 ? 1.226 -4.877 6.581 1.00 97.06 101 PHE A CA 1
ATOM 764 C C . PHE A 1 101 ? 1.171 -5.177 8.078 1.00 97.06 101 PHE A C 1
ATOM 766 O O . PHE A 1 101 ? 0.106 -5.134 8.691 1.00 97.06 101 PHE A O 1
ATOM 773 N N . MET A 1 102 ? 2.328 -5.480 8.660 1.00 94.88 102 MET A N 1
ATOM 774 C CA . MET A 1 102 ? 2.500 -5.716 10.088 1.00 94.88 102 MET A CA 1
ATOM 775 C C . MET A 1 102 ? 3.792 -5.052 10.553 1.00 94.88 102 MET A C 1
ATOM 777 O O . MET A 1 102 ? 4.790 -5.021 9.836 1.00 94.88 102 MET A O 1
ATOM 781 N N . MET A 1 103 ? 3.778 -4.563 11.789 1.00 91.19 103 MET A N 1
ATOM 782 C CA . MET A 1 103 ? 4.961 -4.096 12.499 1.00 91.19 103 MET A CA 1
ATOM 783 C C . MET A 1 103 ? 4.917 -4.553 13.957 1.00 91.19 103 MET A C 1
ATOM 785 O O . MET A 1 103 ? 3.841 -4.767 14.509 1.00 91.19 103 MET A O 1
ATOM 789 N N . SER A 1 104 ? 6.087 -4.669 14.581 1.00 88.94 104 SER A N 1
ATOM 790 C CA . SER A 1 104 ? 6.249 -5.036 15.995 1.00 88.94 104 SER A CA 1
ATOM 791 C C . SER A 1 104 ? 6.555 -3.840 16.905 1.00 88.94 104 SER A C 1
ATOM 793 O O . SER A 1 104 ? 6.791 -4.015 18.098 1.00 88.94 104 SER A O 1
ATOM 795 N N . THR A 1 105 ? 6.578 -2.619 16.362 1.00 86.00 105 THR A N 1
ATOM 796 C CA . THR A 1 105 ? 6.938 -1.409 17.108 1.00 86.00 105 THR A CA 1
ATOM 797 C C . THR A 1 105 ? 5.869 -1.067 18.158 1.00 86.00 105 THR A C 1
ATOM 799 O O . THR A 1 105 ? 4.716 -0.834 17.78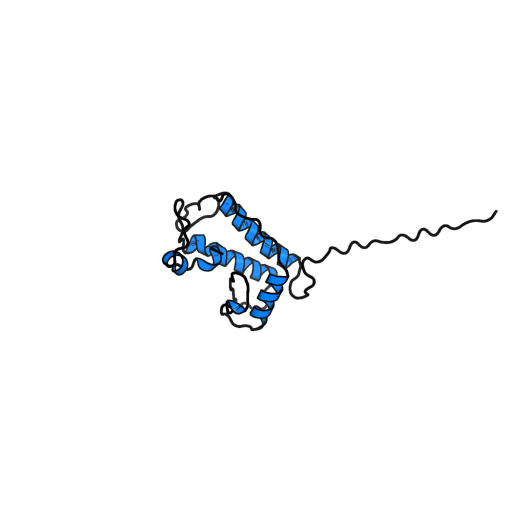6 1.00 86.00 105 THR A O 1
ATOM 802 N N . PRO A 1 106 ? 6.218 -0.993 19.459 1.00 81.94 106 PRO A N 1
ATOM 803 C CA . PRO A 1 106 ? 5.282 -0.552 20.490 1.00 81.94 106 PRO A CA 1
ATOM 804 C C . PRO A 1 106 ? 4.985 0.951 20.355 1.00 81.94 106 PRO A C 1
ATOM 806 O O . PRO A 1 106 ? 5.804 1.703 19.829 1.00 81.94 106 PRO A O 1
ATOM 809 N N . ASN A 1 107 ? 3.832 1.401 20.865 1.00 82.75 107 ASN A N 1
ATOM 810 C CA . ASN A 1 107 ? 3.408 2.813 20.860 1.00 82.75 107 ASN A CA 1
ATOM 811 C C . ASN A 1 107 ? 3.406 3.465 19.463 1.00 82.75 107 ASN A C 1
ATOM 813 O O . ASN A 1 107 ? 3.813 4.615 19.293 1.00 82.75 107 ASN A O 1
ATOM 817 N N . TYR A 1 108 ? 2.968 2.718 18.449 1.00 85.81 108 TYR A N 1
ATOM 818 C CA . TYR A 1 108 ? 2.924 3.210 17.078 1.00 85.81 108 TYR A CA 1
ATOM 819 C C . TYR A 1 108 ? 1.899 4.343 16.905 1.00 85.81 108 TYR A C 1
ATOM 821 O O . TYR A 1 108 ? 0.850 4.372 17.549 1.00 85.81 108 TYR A O 1
ATOM 829 N N . ASN A 1 109 ? 2.186 5.269 15.987 1.00 92.12 109 ASN A N 1
ATOM 830 C CA . ASN A 1 109 ? 1.211 6.252 15.526 1.00 92.12 109 ASN A CA 1
ATOM 831 C C . ASN A 1 109 ? 0.435 5.659 14.335 1.00 92.12 109 ASN A C 1
ATOM 833 O O . ASN A 1 109 ? 1.060 5.403 13.303 1.00 92.12 109 ASN A O 1
ATOM 837 N N . PRO A 1 110 ? -0.896 5.466 14.423 1.00 90.06 110 PRO A N 1
ATOM 838 C CA . PRO A 1 110 ? -1.664 4.820 13.358 1.00 90.06 110 PRO A CA 1
ATOM 839 C C . PRO A 1 110 ? -1.523 5.503 11.995 1.00 90.06 110 PRO A C 1
ATOM 841 O O . PRO A 1 110 ? -1.366 4.824 10.983 1.00 90.06 110 PRO A O 1
ATOM 844 N N . GLN A 1 111 ? -1.511 6.840 11.964 1.00 93.25 111 GLN A N 1
ATOM 845 C CA . GLN A 1 111 ? -1.373 7.599 10.723 1.00 93.25 111 GLN A CA 1
ATOM 846 C C . GLN A 1 111 ? -0.027 7.318 10.052 1.00 93.25 111 GLN A C 1
ATOM 848 O O . GLN A 1 111 ? 0.004 6.955 8.877 1.00 93.25 111 GLN A O 1
ATOM 853 N N . THR A 1 112 ? 1.071 7.433 10.803 1.00 93.06 112 THR A N 1
ATOM 854 C CA . THR A 1 112 ? 2.424 7.173 10.296 1.00 93.06 112 THR A CA 1
ATOM 855 C C . THR A 1 112 ? 2.596 5.715 9.874 1.00 93.06 112 THR A C 1
ATOM 857 O O . THR A 1 112 ? 3.172 5.448 8.820 1.00 93.06 112 THR A O 1
ATOM 860 N N . SER A 1 113 ? 2.070 4.762 10.650 1.00 93.50 113 SER A N 1
ATOM 861 C CA . SER A 1 113 ? 2.146 3.332 10.328 1.00 93.50 113 SER A CA 1
ATOM 862 C C . SER A 1 113 ? 1.403 2.991 9.037 1.00 93.50 113 SER A C 1
ATOM 864 O O . SER A 1 113 ? 1.930 2.256 8.205 1.00 93.50 113 SER A O 1
ATOM 866 N N . MET A 1 114 ? 0.217 3.562 8.820 1.00 94.12 114 MET A N 1
ATOM 867 C CA . MET A 1 114 ? -0.558 3.330 7.598 1.00 94.12 114 MET A CA 1
ATOM 868 C C . MET A 1 114 ? 0.085 3.971 6.364 1.00 94.12 114 MET A C 1
ATOM 870 O O . MET A 1 114 ? 0.115 3.357 5.298 1.00 94.12 114 MET A O 1
ATOM 874 N N . THR A 1 115 ? 0.666 5.170 6.487 1.00 96.25 115 THR A N 1
ATOM 875 C CA . THR A 1 115 ? 1.427 5.761 5.374 1.00 96.25 115 THR A CA 1
ATOM 876 C C . THR A 1 115 ? 2.724 5.002 5.106 1.00 96.25 115 THR A C 1
ATOM 878 O O . THR A 1 115 ? 3.129 4.891 3.952 1.00 96.25 115 THR A O 1
ATOM 881 N N . LYS A 1 116 ? 3.348 4.424 6.143 1.00 96.31 116 LYS A N 1
ATOM 882 C CA . LYS A 1 116 ? 4.530 3.570 5.985 1.00 96.31 116 LYS A CA 1
ATOM 883 C C . LYS A 1 116 ? 4.201 2.271 5.254 1.00 96.31 116 LYS A C 1
ATOM 885 O O . LYS A 1 116 ? 4.989 1.845 4.415 1.00 96.31 116 LYS A O 1
ATOM 890 N N . ALA A 1 117 ? 3.043 1.671 5.527 1.00 97.50 117 ALA A N 1
ATOM 891 C CA . ALA A 1 117 ? 2.556 0.516 4.778 1.00 97.50 117 ALA A CA 1
ATOM 892 C C . ALA A 1 117 ? 2.455 0.835 3.276 1.00 97.50 117 ALA A C 1
ATOM 894 O O . ALA A 1 117 ? 3.059 0.142 2.462 1.00 97.50 117 ALA A O 1
ATOM 895 N N . ALA A 1 118 ? 1.789 1.943 2.924 1.00 98.06 118 ALA A N 1
ATOM 896 C CA . ALA A 1 118 ? 1.663 2.391 1.535 1.00 98.06 118 ALA A CA 1
ATOM 897 C C . ALA A 1 118 ? 3.024 2.664 0.869 1.00 98.06 118 ALA A C 1
ATOM 899 O O . ALA A 1 118 ? 3.229 2.295 -0.284 1.00 98.06 118 ALA A O 1
ATOM 900 N N . GLU A 1 119 ? 3.965 3.279 1.594 1.00 97.94 119 GLU A N 1
ATOM 901 C CA . GLU A 1 119 ? 5.335 3.503 1.116 1.00 97.94 119 GLU A CA 1
ATOM 902 C C . GLU A 1 119 ? 6.049 2.181 0.802 1.00 97.94 119 GLU A C 1
ATOM 904 O O . GLU A 1 119 ? 6.649 2.047 -0.262 1.00 97.94 119 GLU A O 1
ATOM 909 N N . LEU A 1 120 ? 5.979 1.201 1.707 1.00 98.00 120 LEU A N 1
ATOM 910 C CA . LEU A 1 120 ? 6.658 -0.085 1.546 1.00 98.00 120 LEU A CA 1
ATOM 911 C C . LEU A 1 120 ? 6.056 -0.919 0.416 1.00 98.00 120 LEU A C 1
ATOM 913 O O . LEU A 1 120 ? 6.811 -1.468 -0.381 1.00 98.00 120 LEU A O 1
ATOM 917 N N . TRP A 1 121 ? 4.727 -0.955 0.302 1.00 98.44 121 TRP A N 1
ATOM 918 C CA . TRP A 1 121 ? 4.049 -1.590 -0.829 1.00 98.44 121 TRP A CA 1
ATOM 919 C C . TRP A 1 121 ? 4.463 -0.953 -2.157 1.00 98.44 121 TRP A C 1
ATOM 921 O O . TRP A 1 121 ? 4.782 -1.655 -3.107 1.00 98.44 121 TRP A O 1
ATOM 931 N N . TRP A 1 122 ? 4.537 0.379 -2.225 1.00 98.00 122 TRP A N 1
ATOM 932 C CA . TRP A 1 122 ? 4.956 1.074 -3.444 1.00 98.00 122 TRP A CA 1
ATOM 933 C C . TRP A 1 122 ? 6.434 0.839 -3.795 1.00 98.00 122 TRP A C 1
ATOM 935 O O . TRP A 1 122 ? 6.792 0.731 -4.970 1.00 98.00 122 TRP A O 1
ATOM 945 N N . LYS A 1 123 ? 7.305 0.740 -2.782 1.00 97.62 123 LYS A N 1
ATOM 946 C CA . LYS A 1 123 ? 8.757 0.550 -2.937 1.00 97.62 123 LYS A CA 1
ATOM 947 C C . LYS A 1 123 ? 9.127 -0.769 -3.624 1.00 97.62 123 LYS A C 1
ATOM 949 O O . LYS A 1 123 ? 10.215 -0.866 -4.197 1.00 97.62 123 LYS A O 1
ATOM 954 N N . GLU A 1 124 ? 8.219 -1.743 -3.662 1.00 97.56 124 GLU A N 1
ATOM 955 C CA . GLU A 1 124 ? 8.387 -2.979 -4.435 1.00 97.56 124 GLU A CA 1
ATOM 956 C C . GLU A 1 124 ? 8.757 -2.714 -5.904 1.00 97.56 124 GLU A C 1
ATOM 958 O O . GLU A 1 124 ? 9.601 -3.420 -6.462 1.00 97.56 124 GLU A O 1
ATOM 963 N N . LEU A 1 125 ? 8.220 -1.645 -6.512 1.00 95.44 125 LEU A N 1
ATOM 964 C CA . LEU A 1 125 ? 8.575 -1.229 -7.873 1.00 95.44 125 LEU A CA 1
ATOM 965 C C . LEU A 1 125 ? 10.087 -1.007 -8.040 1.00 95.44 125 LEU A C 1
ATOM 967 O O . LEU A 1 125 ? 10.691 -1.419 -9.037 1.00 95.44 125 LEU A O 1
ATOM 971 N N . SER A 1 126 ? 10.700 -0.323 -7.073 1.00 95.81 126 SER A N 1
ATOM 972 C CA . SER A 1 126 ? 12.129 -0.010 -7.090 1.00 95.81 126 SER A CA 1
ATOM 973 C C . SER A 1 126 ? 13.003 -1.168 -6.602 1.00 95.81 126 SER A C 1
ATOM 975 O O . SER A 1 126 ? 14.141 -1.295 -7.050 1.00 95.81 126 SER A O 1
ATOM 977 N N . ASP A 1 127 ? 12.483 -2.034 -5.731 1.00 95.69 127 ASP A N 1
ATOM 978 C CA . ASP A 1 127 ? 13.260 -3.111 -5.102 1.00 95.69 127 ASP A CA 1
ATOM 979 C C . ASP A 1 127 ? 13.296 -4.384 -5.960 1.00 95.69 127 ASP A C 1
ATOM 981 O O . ASP A 1 127 ? 14.347 -5.019 -6.147 1.00 95.69 127 ASP A O 1
ATOM 985 N N . PHE A 1 128 ? 12.151 -4.742 -6.539 1.00 93.06 128 PHE A N 1
ATOM 986 C CA . PHE A 1 128 ? 11.954 -6.015 -7.228 1.00 93.06 128 PHE A CA 1
ATOM 987 C C . PHE A 1 128 ? 11.787 -5.845 -8.742 1.00 93.06 128 PHE A C 1
ATOM 989 O O . PHE A 1 128 ? 12.294 -6.673 -9.502 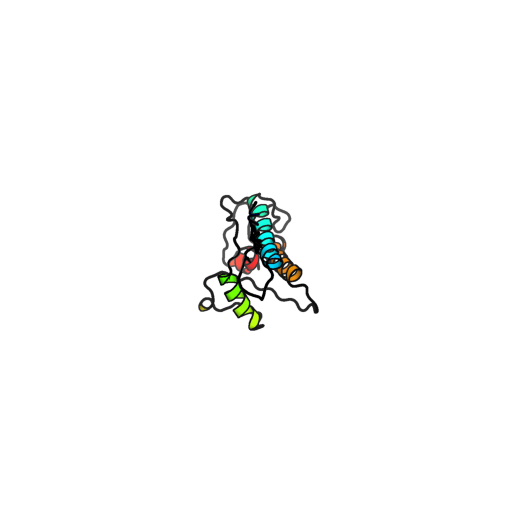1.00 93.06 128 PHE A O 1
ATOM 996 N N . GLY A 1 129 ? 11.234 -4.719 -9.201 1.00 84.38 129 GLY A N 1
ATOM 997 C CA . GLY A 1 129 ? 11.085 -4.408 -10.623 1.00 84.38 129 GLY A CA 1
ATOM 998 C C . GLY A 1 129 ? 9.839 -5.054 -11.226 1.00 84.38 129 GLY A C 1
ATOM 999 O O . GLY A 1 129 ? 8.730 -4.617 -10.956 1.00 84.38 129 GLY A O 1
ATOM 1000 N N . GLY A 1 130 ? 10.010 -6.045 -12.102 1.00 81.62 130 GLY A N 1
ATOM 1001 C CA . GLY A 1 130 ? 8.898 -6.812 -12.683 1.00 81.62 130 GLY A CA 1
ATOM 1002 C C . GLY A 1 130 ? 8.192 -6.174 -13.888 1.00 81.62 130 GLY A C 1
ATOM 1003 O O . GLY A 1 130 ? 7.582 -6.887 -14.679 1.00 81.62 130 GLY A O 1
ATOM 1004 N N . ILE A 1 131 ? 8.338 -4.866 -14.099 1.00 86.00 131 ILE A N 1
ATOM 1005 C CA . ILE A 1 131 ? 7.887 -4.176 -15.316 1.00 86.00 131 ILE A CA 1
ATOM 1006 C C . ILE A 1 131 ? 9.045 -3.449 -16.009 1.00 86.00 131 ILE A C 1
ATOM 1008 O O . ILE A 1 131 ? 10.137 -3.293 -15.461 1.00 86.00 131 ILE A O 1
ATOM 1012 N N . SER A 1 132 ? 8.812 -3.006 -17.241 1.00 85.69 132 SER A N 1
ATOM 1013 C CA . SER A 1 132 ? 9.762 -2.226 -18.035 1.00 85.69 132 SER A CA 1
ATOM 1014 C C . SER A 1 132 ? 9.058 -1.079 -18.757 1.00 85.69 132 SER A C 1
ATOM 1016 O O . SER A 1 132 ? 7.831 -0.991 -18.768 1.00 85.69 132 SER A O 1
ATOM 1018 N N . SER A 1 133 ? 9.831 -0.218 -19.419 1.00 82.94 133 SER A N 1
ATOM 1019 C CA . SER A 1 133 ? 9.291 0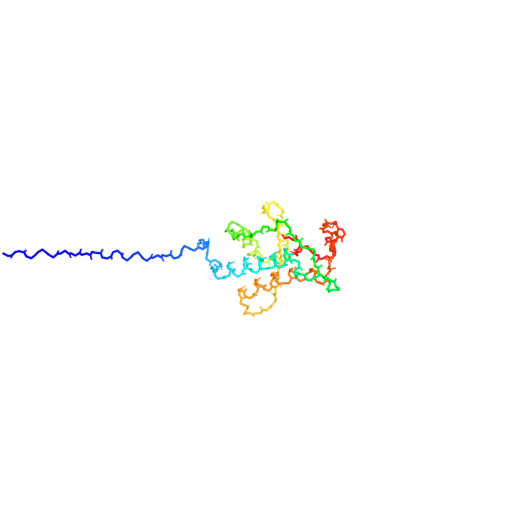.886 -20.221 1.00 82.94 133 SER A CA 1
ATOM 1020 C C . SER A 1 133 ? 8.423 0.431 -21.400 1.00 82.94 133 SER A C 1
ATOM 1022 O O . SER A 1 133 ? 7.675 1.241 -21.935 1.00 82.94 133 SER A O 1
ATOM 1024 N N . THR A 1 134 ? 8.528 -0.833 -21.821 1.00 85.69 134 THR A N 1
ATOM 1025 C CA . THR A 1 134 ? 7.799 -1.388 -22.974 1.00 85.69 134 THR A CA 1
ATOM 1026 C C . THR A 1 134 ? 6.856 -2.533 -22.614 1.00 85.69 134 THR A C 1
ATOM 1028 O O . THR A 1 134 ? 6.069 -2.948 -23.459 1.00 85.69 134 THR A O 1
ATOM 1031 N N . ASN A 1 135 ? 6.906 -3.051 -21.384 1.00 89.94 135 ASN A N 1
ATOM 1032 C CA . ASN A 1 135 ? 6.049 -4.147 -20.943 1.00 89.94 135 ASN A CA 1
ATOM 1033 C C . ASN A 1 135 ? 5.652 -3.976 -19.475 1.00 89.94 135 ASN A C 1
ATOM 1035 O O . ASN A 1 135 ? 6.501 -4.034 -18.584 1.00 89.94 135 ASN A O 1
ATOM 1039 N N . THR A 1 136 ? 4.352 -3.800 -19.250 1.00 93.19 136 THR A N 1
ATOM 1040 C CA . THR A 1 136 ? 3.716 -3.635 -17.936 1.00 93.19 136 THR A CA 1
ATOM 1041 C C . THR A 1 136 ? 2.795 -4.806 -17.580 1.00 93.19 136 THR A C 1
ATOM 1043 O O . THR A 1 136 ? 1.970 -4.691 -16.679 1.00 93.19 136 THR A O 1
ATOM 1046 N N . THR A 1 137 ? 2.893 -5.927 -18.299 1.00 95.25 137 THR A N 1
ATOM 1047 C CA . THR A 1 137 ? 2.011 -7.086 -18.113 1.00 95.25 137 THR A CA 1
ATOM 1048 C C . THR A 1 137 ? 2.353 -7.830 -16.824 1.00 95.25 137 THR A C 1
ATOM 1050 O O . THR A 1 137 ? 3.461 -8.350 -16.675 1.00 95.25 137 THR A O 1
ATOM 1053 N N . LEU A 1 138 ? 1.378 -7.954 -15.921 1.00 94.62 138 LEU A N 1
ATOM 1054 C CA . LEU A 1 138 ? 1.501 -8.753 -14.702 1.00 94.62 138 LEU A CA 1
ATOM 1055 C C . LEU A 1 138 ? 1.331 -10.246 -15.022 1.00 94.62 138 LEU A C 1
ATOM 1057 O O . LEU A 1 138 ? 0.247 -10.812 -14.918 1.00 94.62 138 LEU A O 1
ATOM 1061 N N . THR A 1 139 ? 2.414 -10.887 -15.459 1.00 95.44 139 THR A N 1
ATOM 1062 C CA . THR A 1 139 ? 2.466 -12.353 -15.584 1.00 95.44 139 THR A CA 1
ATOM 1063 C C . THR A 1 139 ? 2.651 -13.006 -14.214 1.00 95.44 139 THR A C 1
ATOM 1065 O O . THR A 1 139 ? 3.108 -12.358 -13.274 1.00 95.44 139 THR A O 1
ATOM 1068 N N . MET A 1 140 ? 2.386 -14.311 -14.095 1.00 94.62 140 MET A N 1
ATOM 1069 C CA . MET A 1 140 ? 2.630 -15.039 -12.841 1.00 94.62 140 MET A CA 1
ATOM 1070 C C . MET A 1 140 ? 4.109 -14.995 -12.419 1.00 94.62 140 MET A C 1
ATOM 1072 O O . MET A 1 140 ? 4.414 -14.863 -11.240 1.00 94.62 140 MET A O 1
ATOM 1076 N N . ALA A 1 141 ? 5.037 -15.037 -13.381 1.00 92.56 141 ALA A N 1
ATOM 1077 C CA . ALA A 1 141 ? 6.466 -14.895 -13.101 1.00 92.56 141 ALA A CA 1
ATOM 1078 C C . ALA A 1 141 ? 6.804 -13.507 -12.535 1.00 92.56 141 ALA A C 1
ATOM 1080 O O . ALA A 1 141 ? 7.591 -13.393 -11.599 1.00 92.56 141 ALA A O 1
ATOM 1081 N N . VAL A 1 142 ? 6.177 -12.459 -13.077 1.00 93.00 142 VAL A N 1
ATOM 1082 C CA . VAL A 1 142 ? 6.326 -11.091 -12.574 1.00 93.00 142 VAL A CA 1
ATOM 1083 C C . VAL A 1 142 ? 5.706 -10.960 -11.182 1.00 93.00 142 VAL A C 1
ATOM 1085 O O . VAL A 1 142 ? 6.368 -10.456 -10.283 1.00 93.00 142 VAL A O 1
ATOM 1088 N N . PHE A 1 143 ? 4.490 -11.462 -10.958 1.00 94.06 143 PHE A N 1
ATOM 1089 C CA . PHE A 1 143 ? 3.836 -11.429 -9.646 1.00 94.06 143 PHE A CA 1
ATOM 1090 C C . PHE A 1 143 ? 4.688 -12.120 -8.570 1.00 94.06 143 PHE A C 1
ATOM 1092 O O . PHE A 1 143 ? 4.962 -11.543 -7.518 1.00 94.06 143 PHE A O 1
ATOM 1099 N N . ASN A 1 144 ? 5.219 -13.304 -8.892 1.00 92.62 144 ASN A N 1
ATOM 1100 C CA . ASN A 1 144 ? 6.092 -14.078 -8.009 1.00 92.62 144 ASN A CA 1
ATOM 1101 C C . ASN A 1 144 ? 7.452 -13.414 -7.733 1.00 92.62 144 ASN A C 1
ATOM 1103 O O . ASN A 1 144 ? 8.189 -13.897 -6.878 1.00 92.62 144 ASN A O 1
ATOM 1107 N N . SER A 1 145 ? 7.794 -12.306 -8.406 1.00 91.38 145 SER A N 1
ATOM 1108 C CA . SER A 1 145 ? 8.982 -11.516 -8.056 1.00 91.38 145 SER A CA 1
ATOM 1109 C C . SER A 1 145 ? 8.801 -10.654 -6.797 1.00 91.38 145 SER A C 1
ATOM 1111 O O . SER A 1 145 ? 9.769 -10.044 -6.351 1.00 91.38 145 SER A O 1
ATOM 1113 N N . GLY A 1 146 ? 7.594 -10.628 -6.213 1.00 92.06 146 GLY A N 1
ATOM 1114 C CA . GLY A 1 146 ? 7.299 -9.891 -4.982 1.00 92.06 146 GLY A CA 1
ATOM 1115 C C . GLY A 1 146 ? 6.794 -8.469 -5.219 1.00 92.06 146 GLY A C 1
ATOM 1116 O O . GLY A 1 146 ? 7.040 -7.600 -4.396 1.00 92.06 146 GLY A O 1
ATOM 1117 N N . ILE A 1 147 ? 6.113 -8.223 -6.344 1.00 94.88 147 ILE A N 1
ATOM 1118 C CA . ILE A 1 147 ? 5.560 -6.898 -6.696 1.00 94.88 147 ILE A CA 1
ATOM 1119 C C . ILE A 1 147 ? 4.041 -6.790 -6.494 1.00 94.88 147 ILE A C 1
ATOM 1121 O O . ILE A 1 147 ? 3.390 -5.906 -7.059 1.00 94.88 147 ILE A O 1
ATOM 1125 N N . GLY A 1 148 ? 3.465 -7.758 -5.777 1.00 95.75 148 GLY A N 1
ATOM 1126 C CA . GLY A 1 148 ? 2.021 -7.929 -5.660 1.00 95.75 148 GLY A CA 1
ATOM 1127 C C . GLY A 1 148 ? 1.333 -6.724 -5.027 1.00 95.75 148 GLY A C 1
ATOM 1128 O O . GLY A 1 148 ? 0.296 -6.304 -5.537 1.00 95.75 148 GLY A O 1
ATOM 1129 N N . HIS A 1 149 ? 1.931 -6.123 -3.994 1.00 97.88 149 HIS A N 1
ATOM 1130 C CA . HIS A 1 149 ? 1.317 -4.999 -3.296 1.00 97.88 149 HIS A CA 1
ATOM 1131 C C . HIS A 1 149 ? 1.381 -3.711 -4.116 1.00 97.88 149 HIS A C 1
ATOM 1133 O O . HIS A 1 149 ? 0.395 -2.978 -4.166 1.00 97.88 149 HIS A O 1
ATOM 1139 N N . TRP A 1 150 ? 2.516 -3.445 -4.772 1.00 95.69 150 TRP A N 1
ATOM 1140 C CA . TRP A 1 150 ? 2.686 -2.309 -5.687 1.00 95.69 150 TRP A CA 1
ATOM 1141 C C . TRP A 1 150 ? 1.684 -2.353 -6.847 1.00 95.69 150 TRP A C 1
ATOM 1143 O O . TRP A 1 150 ? 1.179 -1.317 -7.276 1.00 95.69 150 TRP A O 1
ATOM 1153 N N . SER A 1 151 ? 1.465 -3.548 -7.404 1.00 95.62 151 SER A N 1
ATOM 1154 C CA . SER A 1 151 ? 0.717 -3.713 -8.654 1.00 95.62 151 SER A CA 1
ATOM 1155 C C . SER A 1 151 ? -0.798 -3.545 -8.505 1.00 95.62 151 SER A C 1
ATOM 1157 O O . SER A 1 151 ? -1.489 -3.418 -9.519 1.00 95.62 151 SER A O 1
ATOM 1159 N N . GLN A 1 152 ? -1.297 -3.551 -7.266 1.00 95.56 152 GLN A N 1
ATOM 1160 C CA . GLN A 1 152 ? -2.708 -3.400 -6.914 1.00 95.56 152 GLN A CA 1
ATOM 1161 C C . GLN A 1 152 ? -3.123 -1.925 -6.811 1.00 95.56 152 GLN A C 1
ATOM 1163 O O . GLN A 1 152 ? -4.220 -1.600 -7.331 1.00 95.56 152 GLN A O 1
#

Nearest PDB structures (foldseek):
  4ly5-assembly1_A  TM=9.563E-01  e=2.802E-06  Necator americanus
  3nt8-assembly2_B  TM=9.243E-01  e=9.792E-06  Necator americanus
  6any-assembly1_A  TM=9.015E-01  e=1.570E-04  Brugia malayi

pLDDT: mean 89.09, std 14.83, range [30.97, 98.75]

Foldseek 3Di:
DDDDDDPPPPPPPPVDPPFLEPDDPDGSLLLCLLLVLVQVLLVCQLVQNDAAAPRHTAAHDDDSDRDDRDVVVVVLVVVVVVVVDQDDDDCVSDPDDDDDDDDPDPPDDSSVRSSVSSVVLLCCRHVQNLADNVGPDDDPVSVVSPNVSNND

Secondary structure (DSSP, 8-state):
-------------------SSS-SSS-HHHHHHHHHHHHHHHHHHHTT-PBPTTSPBPPP-SS-PPP---HHHHHHHHHHHTT---SPPPGGG-SS---------TT--HHHHHHHHHHHHHHHHHHT----SS-----HHHHTTT-HHHH-

Solvent-accessible surface area (backbone atoms only — not comparable to full-atom values): 9649 Å² total; per-residue (Å²): 141,85,87,80,82,79,81,80,78,79,77,77,76,75,78,71,78,77,65,87,49,97,60,87,87,63,52,62,70,41,55,48,48,45,46,47,52,54,42,51,53,50,48,36,33,31,70,32,66,35,54,27,42,92,77,42,56,40,52,59,48,89,84,69,78,79,74,78,89,52,60,68,58,49,53,52,52,48,63,52,54,75,66,75,59,100,63,83,77,59,72,91,77,46,99,66,87,87,77,87,79,86,84,87,70,80,91,69,53,68,54,61,52,52,44,48,41,54,50,57,32,49,44,20,32,39,74,56,31,62,57,49,70,89,44,77,67,84,42,72,72,30,42,73,56,62,31,57,57,43,74,106